Protein AF-A0A7R9P6G4-F1 (afdb_monomer)

Organism: Timema californicum (NCBI:txid61474)

Solvent-accessible surface area (backbone atoms only — not comparable to full-atom values): 10831 Å² total; per-residue (Å²): 143,86,87,82,91,80,85,83,78,86,63,78,38,60,74,88,68,74,70,82,55,44,62,71,82,91,81,93,76,82,86,84,93,71,68,60,73,84,54,56,89,69,64,48,92,53,82,84,78,78,87,67,83,80,59,91,86,36,70,46,46,41,59,47,77,52,72,58,90,95,42,81,46,78,49,76,44,77,56,71,46,68,66,51,88,59,77,75,83,46,70,72,42,59,76,68,51,45,46,35,43,76,47,77,43,68,6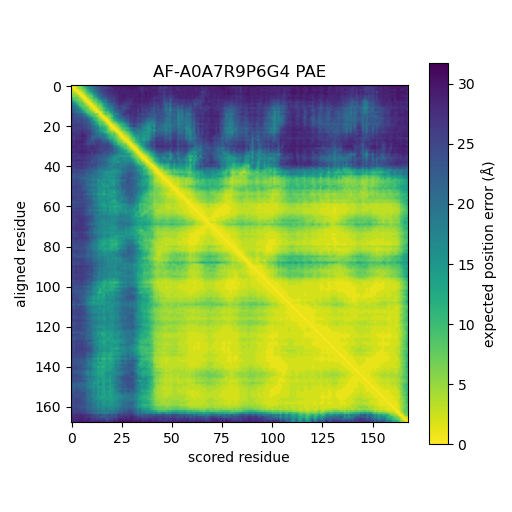2,72,88,47,71,68,53,45,50,47,41,30,61,58,47,48,52,51,52,45,56,58,33,58,78,72,70,34,54,40,34,40,36,32,29,14,49,95,88,39,24,45,81,46,78,44,81,43,52,46,88,50,46,70,63,64,42,57,71,91,84,128

Sequence (168 aa):
MVTSSGLGSILRWSWSVVCGIVVGSVVSLGSEYNVATMVKRYKPKGRPKTDDPINEKEEFCVMFQSKMSDHNLLYGAEMDCVDSETEVFTEQDLANAHFIELKTNRMIEDRRQDMNFRRFKLRKIWCQSFLVGIDTVVCGYRDDAGVVHQLEELELREIPKMTKVSGR

Nearest PDB structures (foldseek):
  6aiy-assembly1_A  TM=9.191E-01  e=1.842E-09  Mus musculus
  6aix-assembly1_A  TM=9.193E-01  e=2.094E-09  Mus musculus
  6wuk-assembly1_A  TM=8.937E-01  e=1.620E-09  Mus musculus
  3fqj-assembly1_A  TM=9.235E-01  e=3.076E-09  Mus musculus
  3fqi-assembly1_A  TM=9.091E-01  e=3.076E-09  Mus musculus

InterPro domains:
  IPR013961 RAI1-like [PF08652] (44-164)
  IPR039039 RAI1-like family [PTHR12395] (43-164)

Radius of gyration: 18.79 Å; Cα contacts (8 Å, |Δi|>4): 237; chains: 1; bounding box: 39×46×58 Å

Foldseek 3Di:
DDDDDDDDDQPLDQDVDDDQQADDDDDDDDDDDWDFDRHDDDQQVDDGDDPDDRDPVHFGKTWDWDDDPPDIDIDIDTFRDFHDNGTQDDPVSVVVTQTEAEEEDEDDDDPVSLLCCLQPVLVVVLVRCVVVVHQWYWYFHDHPSNGGPDIDIDGSVCSVVSSDDPDD

Mean predicted aligned error: 11.72 Å

Secondary structure (DSSP, 8-state):
-------------BSS-S------------SS---B-----PPTTPPPP-SSPP-TT---EEEEEEEETTEEEEEEEE--EEE-SS---SHHHHHT-EEEEEEEEE---SHHHHHHIIIIIIHHHHHHHHHTT--EEEEEEE-TTSBEEEEEEEETTTHHHHT--S--

Structure (mmCIF, N/CA/C/O backbone):
data_AF-A0A7R9P6G4-F1
#
_entry.id   AF-A0A7R9P6G4-F1
#
loop_
_atom_site.group_PDB
_atom_site.id
_atom_site.type_symbol
_atom_site.label_atom_id
_atom_site.label_alt_id
_ato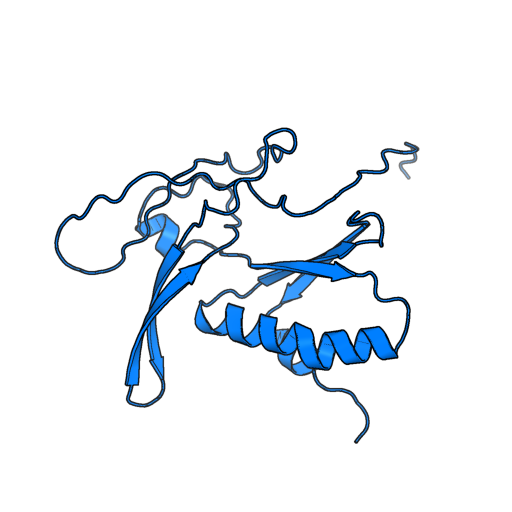m_site.label_comp_id
_atom_site.label_asym_id
_atom_site.label_entity_id
_atom_site.label_seq_id
_atom_site.pdbx_PDB_ins_code
_atom_site.Cartn_x
_atom_site.Cartn_y
_atom_site.Cartn_z
_atom_site.occupancy
_atom_site.B_iso_or_equiv
_atom_site.auth_seq_id
_atom_site.auth_comp_id
_atom_site.auth_asym_id
_atom_site.auth_atom_id
_atom_site.pdbx_PDB_model_num
ATOM 1 N N . MET A 1 1 ? -3.191 25.056 -26.744 1.00 33.69 1 MET A N 1
ATOM 2 C CA . MET A 1 1 ? -1.900 25.088 -27.460 1.00 33.69 1 MET A CA 1
ATOM 3 C C . MET A 1 1 ? -0.867 25.656 -26.496 1.00 33.69 1 MET A C 1
ATOM 5 O O . MET A 1 1 ? -0.827 26.860 -26.307 1.00 33.69 1 MET A O 1
ATOM 9 N N . VAL A 1 2 ? -0.133 24.781 -25.808 1.00 24.89 2 VAL A N 1
ATOM 10 C CA . VAL A 1 2 ? 1.088 25.108 -25.059 1.00 24.89 2 VAL A CA 1
ATOM 11 C C . VAL A 1 2 ? 2.040 23.952 -25.333 1.00 24.89 2 VAL A C 1
ATOM 13 O O . VAL A 1 2 ? 1.717 22.798 -25.066 1.00 24.89 2 VAL A O 1
ATOM 16 N N . THR A 1 3 ? 3.162 24.274 -25.957 1.00 29.81 3 THR A N 1
ATOM 17 C CA . THR A 1 3 ? 4.264 23.375 -26.293 1.00 29.81 3 THR A CA 1
ATOM 18 C C . THR A 1 3 ? 5.509 23.857 -25.560 1.00 29.81 3 THR A C 1
ATOM 20 O O . THR A 1 3 ? 5.863 25.022 -25.718 1.00 29.81 3 THR A O 1
ATOM 23 N N . SER A 1 4 ? 6.187 22.968 -24.836 1.00 25.56 4 SER A N 1
ATOM 24 C CA . SER A 1 4 ? 7.654 22.900 -24.674 1.00 25.56 4 SER A CA 1
ATOM 25 C C . SER A 1 4 ? 7.952 21.684 -23.778 1.00 25.56 4 SER A C 1
ATOM 27 O O . SER A 1 4 ? 7.432 21.569 -22.677 1.00 25.56 4 SER A O 1
ATOM 29 N N . SER A 1 5 ? 8.487 20.581 -24.307 1.00 27.84 5 SER A N 1
ATOM 30 C CA . SER A 1 5 ? 9.909 20.305 -24.568 1.00 27.84 5 SER A CA 1
ATOM 31 C C . SER A 1 5 ? 10.785 20.351 -23.308 1.00 27.84 5 SER A C 1
ATOM 33 O O . SER A 1 5 ? 11.209 21.419 -22.876 1.00 27.84 5 SER A O 1
ATOM 35 N N . GLY A 1 6 ? 11.111 19.168 -22.785 1.00 24.47 6 GLY A N 1
ATOM 36 C CA . GLY A 1 6 ? 12.122 18.952 -21.752 1.00 24.47 6 GLY A CA 1
ATOM 37 C C . GLY A 1 6 ? 12.531 17.482 -21.733 1.00 24.47 6 GLY A C 1
ATOM 38 O O . GLY A 1 6 ? 11.863 16.653 -21.128 1.00 24.47 6 GLY A O 1
ATOM 39 N N . LEU A 1 7 ? 13.592 17.161 -22.472 1.00 26.55 7 LEU A N 1
ATOM 40 C CA . LEU A 1 7 ? 14.257 15.861 -22.471 1.00 26.55 7 LEU A CA 1
ATOM 41 C C . LEU A 1 7 ? 14.820 15.539 -21.080 1.00 26.55 7 LEU A C 1
ATOM 43 O O . LEU A 1 7 ? 15.550 16.341 -20.509 1.00 26.55 7 LEU A O 1
ATOM 47 N N . GLY A 1 8 ? 14.563 14.312 -20.628 1.00 28.98 8 GLY A N 1
ATOM 48 C CA . GLY A 1 8 ? 15.572 13.482 -19.975 1.00 28.98 8 GLY A CA 1
ATOM 49 C C . GLY A 1 8 ? 15.985 13.859 -18.556 1.00 28.98 8 GLY A C 1
ATOM 50 O O . GLY A 1 8 ? 17.079 14.363 -18.334 1.00 28.98 8 GLY A O 1
ATOM 51 N N . SER A 1 9 ? 15.207 13.402 -17.581 1.00 24.62 9 SER A N 1
ATOM 52 C CA . SER A 1 9 ? 15.785 12.807 -16.377 1.00 24.62 9 SER A CA 1
ATOM 53 C C . SER A 1 9 ? 15.235 11.391 -16.250 1.00 24.62 9 SER A C 1
ATOM 55 O O . SER A 1 9 ? 14.106 11.158 -15.831 1.00 24.62 9 SER A O 1
ATOM 57 N N . ILE A 1 10 ? 16.048 10.430 -16.691 1.00 27.67 10 ILE A N 1
ATOM 58 C CA . ILE A 1 10 ? 15.872 9.008 -16.401 1.00 27.67 10 ILE A CA 1
ATOM 59 C C . ILE A 1 10 ? 16.035 8.882 -14.884 1.00 27.67 10 ILE A C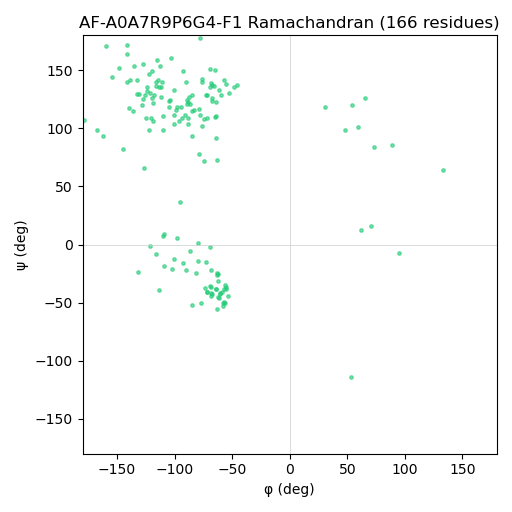 1
ATOM 61 O O . ILE A 1 10 ? 17.148 8.815 -14.365 1.00 27.67 10 ILE A O 1
ATOM 65 N N . LEU A 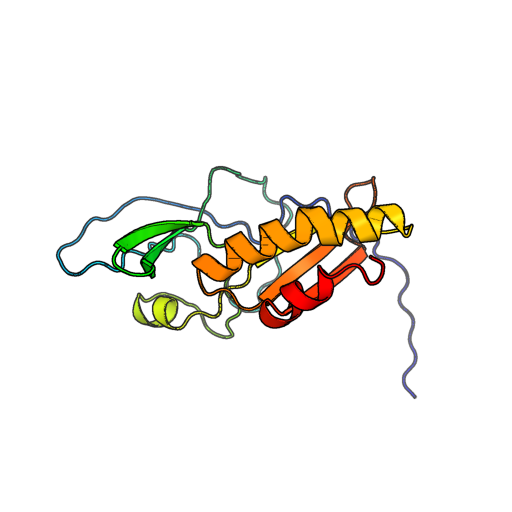1 11 ? 14.924 8.978 -14.157 1.00 26.52 11 LEU A N 1
ATOM 66 C CA . LEU A 1 11 ? 14.903 8.803 -12.713 1.00 26.52 11 LEU A CA 1
ATOM 67 C C . LEU A 1 11 ? 15.120 7.325 -12.445 1.00 26.52 11 LEU A C 1
ATOM 69 O O . LEU A 1 11 ? 14.258 6.515 -12.748 1.00 26.52 11 LEU A O 1
ATOM 73 N N . ARG A 1 12 ? 16.294 6.969 -11.926 1.00 22.58 12 ARG A N 1
ATOM 74 C CA . ARG A 1 12 ? 16.662 5.593 -11.603 1.00 22.58 12 ARG A CA 1
ATOM 75 C C . ARG A 1 12 ? 16.011 5.189 -10.278 1.00 22.58 12 ARG A C 1
ATOM 77 O O . ARG A 1 12 ? 16.629 5.212 -9.223 1.00 22.58 12 ARG A O 1
ATOM 84 N N . TRP A 1 13 ? 14.732 4.875 -10.339 1.00 28.97 13 TRP A N 1
ATOM 85 C CA . TRP A 1 13 ? 13.889 4.511 -9.208 1.00 28.97 13 TRP A CA 1
ATOM 86 C C . TRP A 1 13 ? 14.172 3.099 -8.681 1.00 28.97 13 TRP A C 1
ATOM 88 O O . TRP A 1 13 ? 13.344 2.232 -8.879 1.00 28.97 13 TRP A O 1
ATOM 98 N N . SER A 1 14 ? 15.295 2.831 -8.018 1.00 22.17 14 SER A N 1
ATOM 99 C CA . SER A 1 14 ? 15.458 1.579 -7.260 1.00 22.17 14 SER A CA 1
ATOM 100 C C . SER A 1 14 ? 14.661 1.676 -5.952 1.00 22.17 14 SER A C 1
ATOM 102 O O . SER A 1 14 ? 15.113 2.340 -5.026 1.00 22.17 14 SER A O 1
ATOM 104 N N . TRP A 1 15 ? 13.481 1.056 -5.855 1.00 42.12 15 TRP A N 1
ATOM 105 C CA . TRP A 1 15 ? 12.700 1.053 -4.604 1.00 42.12 15 TRP A CA 1
ATOM 106 C C . TRP A 1 15 ? 13.138 -0.134 -3.735 1.00 42.12 15 TRP A C 1
ATOM 108 O O . TRP A 1 15 ? 12.941 -1.280 -4.136 1.00 42.12 15 TRP A O 1
ATOM 118 N N . SER A 1 16 ? 13.847 0.106 -2.628 1.00 26.09 16 SER A N 1
ATOM 119 C CA . SER A 1 16 ? 13.255 0.262 -1.285 1.00 26.09 16 SER A CA 1
ATOM 120 C C . SER A 1 16 ? 12.959 1.699 -0.787 1.00 26.09 16 SER A C 1
ATOM 122 O O . SER A 1 16 ? 13.132 1.978 0.391 1.00 26.09 16 SER A O 1
ATOM 124 N N . VAL A 1 17 ? 12.518 2.636 -1.637 1.00 34.31 17 VAL A N 1
ATOM 125 C CA . VAL A 1 17 ? 12.355 4.060 -1.260 1.00 34.31 17 VAL A CA 1
ATOM 126 C C . VAL A 1 17 ? 10.953 4.586 -1.560 1.00 34.31 17 VAL A C 1
ATOM 128 O O . VAL A 1 17 ? 10.838 5.480 -2.388 1.00 34.31 17 VAL A O 1
ATOM 131 N N . VAL A 1 18 ? 9.890 4.095 -0.896 1.00 30.84 18 VAL A N 1
ATOM 132 C CA . VAL A 1 18 ? 8.744 4.985 -0.607 1.00 30.84 18 VAL A CA 1
ATOM 133 C C . VAL A 1 18 ? 8.808 5.327 0.845 1.00 30.84 18 VAL A C 1
ATOM 135 O O . VAL A 1 18 ? 8.831 4.421 1.657 1.00 30.84 18 VAL A O 1
ATOM 138 N N . CYS A 1 19 ? 8.854 6.629 1.116 1.00 32.31 19 CYS A N 1
ATOM 139 C CA . CYS A 1 19 ? 8.796 7.225 2.439 1.00 32.31 19 CYS A CA 1
ATOM 140 C C . CYS A 1 19 ? 9.737 6.572 3.458 1.00 32.31 19 CYS A C 1
ATOM 142 O O . CYS A 1 19 ? 9.409 5.585 4.095 1.00 32.31 19 CYS A O 1
ATOM 144 N N . GLY A 1 20 ? 10.898 7.194 3.679 1.00 29.48 20 GLY A N 1
ATOM 145 C CA . GLY A 1 20 ? 11.768 6.861 4.806 1.00 29.48 20 GLY A CA 1
ATOM 146 C C . GLY A 1 20 ? 11.121 7.138 6.166 1.00 29.48 20 GLY A C 1
ATOM 147 O O . GLY A 1 20 ? 11.510 8.082 6.849 1.00 29.48 20 GLY A O 1
ATOM 148 N N . ILE A 1 21 ? 10.153 6.332 6.587 1.00 32.53 21 ILE A N 1
ATOM 149 C CA . ILE A 1 21 ? 9.688 6.261 7.973 1.00 32.53 21 ILE A CA 1
ATOM 150 C C . ILE A 1 21 ? 10.926 6.035 8.849 1.00 32.53 21 ILE A C 1
ATOM 152 O O . ILE A 1 21 ? 11.725 5.186 8.516 1.00 32.53 21 ILE A O 1
ATOM 156 N N . VAL A 1 22 ? 11.106 6.821 9.917 1.00 28.05 22 VAL A N 1
ATOM 157 C CA . VAL A 1 22 ? 12.096 6.588 10.991 1.00 28.05 22 VAL A CA 1
ATOM 158 C C . VAL A 1 22 ? 11.340 6.342 12.279 1.00 28.05 22 VAL A C 1
ATOM 160 O O . VAL A 1 22 ? 10.370 7.036 12.576 1.00 28.05 22 VAL A O 1
ATOM 163 N N . VAL A 1 23 ? 11.771 5.348 13.050 1.00 29.00 23 VAL A N 1
ATOM 164 C CA . VAL A 1 23 ? 11.040 4.869 14.228 1.00 29.00 23 VAL A CA 1
ATOM 165 C C . VAL A 1 23 ? 11.883 4.964 15.495 1.00 29.00 23 VAL A C 1
ATOM 167 O O . VAL A 1 23 ? 13.101 4.837 15.462 1.00 29.00 23 VAL A O 1
ATOM 170 N N . GLY A 1 24 ? 11.233 5.233 16.626 1.00 22.86 24 GLY A N 1
ATOM 171 C CA . GLY A 1 24 ? 11.852 5.651 17.884 1.00 22.86 24 GLY A CA 1
ATOM 172 C C . GLY A 1 24 ? 10.889 5.591 19.082 1.00 22.86 24 GLY A C 1
ATOM 173 O O . GLY A 1 24 ? 10.146 6.520 19.373 1.00 22.86 24 GLY A O 1
ATOM 174 N N . SER A 1 25 ? 11.012 4.495 19.819 1.00 24.27 25 SER A N 1
ATOM 175 C CA . SER A 1 25 ? 10.642 4.292 21.226 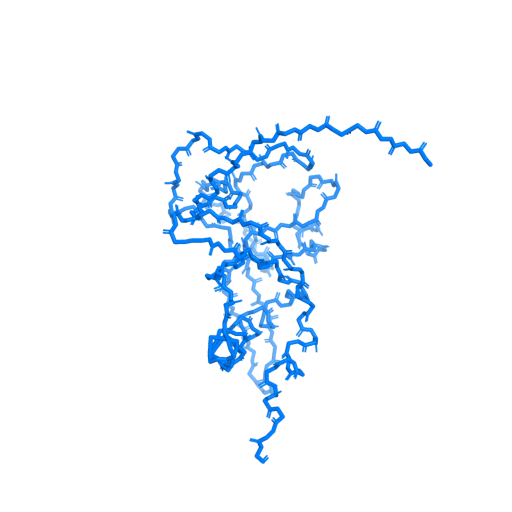1.00 24.27 25 SER A CA 1
ATOM 176 C C . SER A 1 25 ? 9.170 4.358 21.667 1.00 24.27 25 SER A C 1
ATOM 178 O O . SER A 1 25 ? 8.454 5.345 21.547 1.00 24.27 25 SER A O 1
ATOM 180 N N . VAL A 1 26 ? 8.810 3.253 22.322 1.00 26.45 26 VAL A N 1
ATOM 181 C CA . VAL A 1 26 ? 7.585 2.940 23.063 1.00 26.45 26 VAL A CA 1
ATOM 182 C C . VAL A 1 26 ? 7.365 3.912 24.224 1.00 26.45 26 VAL A C 1
ATOM 184 O O . VAL A 1 26 ? 8.233 4.046 25.088 1.00 26.45 26 VAL A O 1
ATOM 187 N N . VAL A 1 27 ? 6.170 4.501 24.316 1.00 26.06 27 VAL A N 1
ATOM 188 C CA . VAL A 1 27 ? 5.662 5.078 25.568 1.00 26.06 27 VA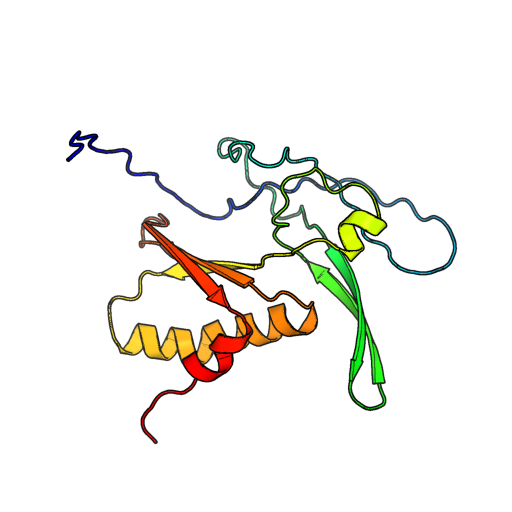L A CA 1
ATOM 189 C C . VAL A 1 27 ? 4.307 4.446 25.873 1.00 26.06 27 VAL A C 1
ATOM 191 O O . VAL A 1 27 ? 3.318 4.687 25.193 1.00 26.06 27 VAL A O 1
ATOM 194 N N . SER A 1 28 ? 4.290 3.593 26.896 1.00 31.70 28 SER A N 1
ATOM 195 C CA 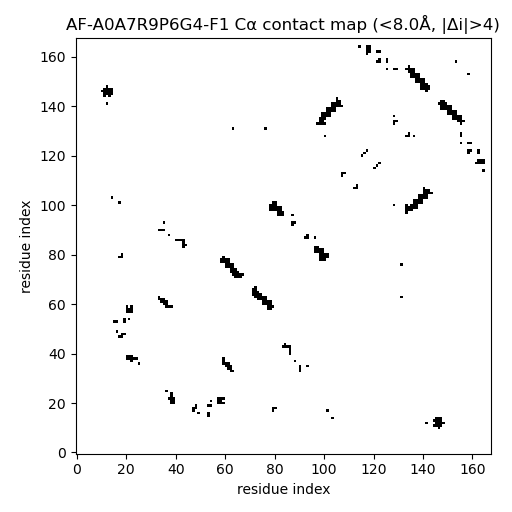. SER A 1 28 ? 3.082 2.987 27.454 1.00 31.70 28 SER A CA 1
ATOM 196 C C . SER A 1 28 ? 2.377 3.997 28.352 1.00 31.70 28 SER A C 1
ATOM 198 O O . SER A 1 28 ? 2.917 4.328 29.408 1.00 31.70 28 SER A O 1
ATOM 200 N N . LEU A 1 29 ? 1.159 4.415 28.005 1.00 30.00 29 LEU A N 1
ATOM 201 C CA . LEU A 1 29 ? 0.257 5.080 28.943 1.00 30.00 29 LEU A CA 1
ATOM 202 C C . LEU A 1 29 ? -1.173 4.532 28.809 1.00 30.00 29 LEU A C 1
ATOM 204 O O . LEU A 1 29 ? -1.804 4.649 27.771 1.00 30.00 29 LEU A O 1
ATOM 208 N N . GLY A 1 30 ? -1.600 3.887 29.898 1.00 27.88 30 GLY A N 1
ATOM 209 C CA . GLY A 1 30 ? -2.955 3.760 30.446 1.00 27.88 30 GLY A CA 1
ATOM 210 C C . GLY A 1 30 ? -4.191 3.773 29.540 1.00 27.88 30 GLY A C 1
ATOM 211 O O . GLY A 1 30 ? -4.556 4.811 29.018 1.00 27.88 30 GLY A O 1
ATOM 212 N N . SER A 1 31 ? -4.899 2.635 29.587 1.00 30.23 31 SER A N 1
ATOM 213 C CA . SER A 1 31 ? -6.355 2.421 29.445 1.00 30.23 31 SER A CA 1
ATOM 214 C C . SER A 1 31 ? -7.076 2.971 28.206 1.00 30.23 31 SER A C 1
ATOM 216 O O . SER A 1 31 ? -7.224 4.173 28.056 1.00 30.23 31 SER A O 1
ATOM 218 N N . GLU A 1 32 ? -7.673 2.029 27.461 1.00 33.09 32 GLU A N 1
ATOM 219 C CA . GLU A 1 32 ? -8.543 2.184 26.276 1.00 33.09 32 GLU A CA 1
ATOM 220 C C . GLU A 1 32 ? -7.774 2.228 24.946 1.00 33.09 32 GLU A C 1
ATOM 222 O O . GLU A 1 32 ? -7.361 3.250 24.419 1.00 33.09 32 GLU A O 1
ATOM 227 N N . TYR A 1 33 ? -7.521 1.019 24.446 1.00 32.88 33 TYR A N 1
ATOM 228 C CA . TYR A 1 33 ? -6.596 0.688 23.371 1.00 32.88 33 TYR A CA 1
ATOM 229 C C . TYR A 1 33 ? -6.987 1.282 22.009 1.00 32.88 33 TYR A C 1
ATOM 231 O O . TYR A 1 33 ? -7.890 0.769 21.357 1.00 32.88 33 TYR A O 1
ATOM 239 N N . ASN A 1 34 ? -6.204 2.260 21.549 1.00 32.97 34 ASN A N 1
ATOM 240 C CA . ASN A 1 34 ? -5.817 2.479 20.152 1.00 32.97 34 ASN A CA 1
ATOM 241 C C . ASN A 1 34 ? -4.376 3.012 20.150 1.00 32.97 34 ASN A C 1
ATOM 243 O O . ASN A 1 34 ? -4.139 4.212 20.121 1.00 32.97 34 ASN A O 1
ATOM 247 N N . VAL A 1 35 ? -3.389 2.117 20.253 1.00 33.16 35 VAL A N 1
ATOM 248 C CA . VAL A 1 35 ? -1.977 2.528 20.248 1.00 33.16 35 VAL A CA 1
ATOM 249 C C . VAL A 1 35 ? -1.500 2.581 18.803 1.00 33.16 35 VAL A C 1
ATOM 251 O O . VAL A 1 35 ? -1.233 1.547 18.194 1.00 33.16 35 VAL A O 1
ATOM 254 N N . ALA A 1 36 ? -1.385 3.786 18.259 1.00 35.53 36 ALA A N 1
ATOM 255 C CA . ALA A 1 36 ? -0.626 4.047 17.046 1.00 35.53 36 ALA A CA 1
ATOM 256 C C . ALA A 1 36 ? 0.462 5.067 17.399 1.00 35.53 36 ALA A C 1
ATOM 258 O O . ALA A 1 36 ? 0.185 6.223 17.709 1.00 35.53 36 ALA A O 1
ATOM 259 N N . THR A 1 37 ? 1.719 4.625 17.432 1.00 34.88 37 THR A N 1
ATOM 260 C CA . THR A 1 37 ? 2.859 5.492 17.754 1.00 34.88 37 THR A CA 1
ATOM 261 C C . THR A 1 37 ? 3.542 5.894 16.452 1.00 34.88 37 THR A C 1
ATOM 263 O O . THR A 1 37 ? 4.246 5.096 15.841 1.00 34.88 37 THR A O 1
ATOM 266 N N . MET A 1 38 ? 3.320 7.131 16.002 1.00 37.91 38 MET A N 1
ATOM 267 C CA . MET A 1 38 ? 3.956 7.673 14.798 1.00 37.91 38 MET A CA 1
ATOM 268 C C . MET A 1 38 ? 5.280 8.345 15.159 1.00 37.91 38 MET A C 1
ATOM 270 O O . MET A 1 38 ? 5.306 9.245 15.998 1.00 37.91 38 MET A O 1
ATOM 274 N N . VAL A 1 39 ? 6.385 7.928 14.532 1.00 41.09 39 VAL A N 1
ATOM 275 C CA . VAL A 1 39 ? 7.723 8.334 14.994 1.00 41.09 39 VAL A CA 1
ATOM 276 C C . VAL A 1 39 ? 8.602 9.079 13.968 1.00 41.09 39 VAL A C 1
ATOM 278 O O . VAL A 1 39 ? 9.642 9.636 14.326 1.00 41.09 39 VAL A O 1
ATOM 281 N N . LYS A 1 40 ? 8.152 9.311 12.732 1.00 42.38 40 LYS A N 1
ATOM 282 C CA . LYS A 1 40 ? 8.784 10.353 11.901 1.00 42.38 40 LYS A CA 1
ATOM 283 C C . LYS A 1 40 ? 7.781 11.260 11.249 1.00 42.38 40 LYS A C 1
ATOM 285 O O . LYS A 1 40 ? 6.742 10.846 10.757 1.00 42.38 40 LYS A O 1
ATOM 290 N N . ARG A 1 41 ? 8.176 12.526 11.218 1.00 50.03 41 ARG A N 1
ATOM 291 C CA . ARG A 1 41 ? 7.441 13.634 10.634 1.00 50.03 41 ARG A CA 1
ATOM 292 C C . ARG A 1 41 ? 7.867 13.780 9.181 1.00 50.03 41 ARG A C 1
ATOM 294 O O . ARG A 1 41 ? 9.001 14.184 8.916 1.00 50.03 41 ARG A O 1
ATOM 301 N N . TYR A 1 42 ? 6.965 13.488 8.255 1.00 54.22 42 TYR A N 1
ATOM 302 C CA . TYR A 1 42 ? 7.066 14.011 6.899 1.00 54.22 42 TYR A CA 1
ATOM 303 C C . TYR A 1 42 ? 6.121 15.188 6.768 1.00 54.22 42 TYR A C 1
ATOM 305 O O . TYR A 1 42 ? 4.970 15.114 7.186 1.00 54.22 42 TYR A O 1
ATOM 313 N N . LYS A 1 43 ? 6.629 16.286 6.201 1.00 58.97 43 LYS A N 1
ATOM 314 C CA . LYS A 1 43 ? 5.765 17.398 5.824 1.00 58.97 43 LYS A CA 1
ATOM 315 C C . LYS A 1 43 ? 4.876 16.924 4.675 1.00 58.97 43 LYS A C 1
ATOM 317 O O . LYS A 1 43 ? 5.438 16.486 3.662 1.00 58.97 43 LYS A O 1
ATOM 322 N N . PRO A 1 44 ? 3.547 17.050 4.789 1.00 64.88 44 PRO A N 1
ATOM 323 C CA . PRO A 1 44 ? 2.645 16.897 3.663 1.00 64.88 44 PRO A CA 1
ATOM 324 C C . PRO A 1 44 ? 3.174 17.677 2.462 1.00 64.88 44 PRO A C 1
ATOM 326 O O . PRO A 1 44 ? 3.670 18.799 2.609 1.00 64.88 44 PRO A O 1
ATOM 329 N N . LYS A 1 45 ? 3.113 17.069 1.274 1.00 64.81 45 LYS A N 1
ATOM 330 C CA . LYS A 1 45 ? 3.567 17.674 0.007 1.00 64.81 45 LYS A CA 1
ATOM 331 C C . LYS A 1 45 ? 5.070 18.028 -0.040 1.00 64.81 45 LYS A C 1
ATOM 333 O O . LYS A 1 45 ? 5.518 18.719 -0.956 1.00 64.81 45 LYS A O 1
ATOM 338 N N . GLY A 1 46 ? 5.875 17.556 0.917 1.00 66.69 46 GLY A N 1
ATOM 339 C CA . GLY A 1 46 ? 7.333 17.641 0.866 1.00 66.69 46 GLY A CA 1
ATOM 340 C C . GLY A 1 46 ? 7.917 16.726 -0.216 1.00 66.69 46 GLY A C 1
ATOM 341 O O . GLY A 1 46 ? 7.355 15.679 -0.527 1.00 66.69 46 GLY A O 1
ATOM 342 N N . ARG A 1 47 ? 9.069 17.096 -0.792 1.00 68.25 47 ARG A N 1
ATOM 343 C CA . ARG A 1 47 ? 9.781 16.186 -1.702 1.00 68.25 47 ARG A CA 1
ATOM 344 C C . ARG A 1 47 ? 10.287 14.960 -0.925 1.00 68.25 47 ARG A C 1
ATOM 346 O O . ARG A 1 47 ? 10.856 15.154 0.155 1.00 68.25 47 ARG A O 1
ATOM 353 N N . PRO A 1 48 ? 10.137 13.736 -1.465 1.00 70.69 48 PRO A N 1
ATOM 354 C CA . PRO A 1 48 ? 10.744 12.548 -0.878 1.00 70.69 48 PRO A CA 1
ATOM 355 C C . PRO A 1 48 ? 12.256 12.732 -0.728 1.00 70.69 48 PRO A C 1
ATOM 357 O O . PRO A 1 48 ? 12.914 13.261 -1.624 1.00 70.69 48 PRO A O 1
ATOM 360 N N . LYS A 1 49 ? 12.807 12.299 0.407 1.00 73.81 49 LYS A N 1
ATOM 361 C CA . LYS A 1 49 ? 14.258 12.216 0.604 1.00 73.81 49 LYS A CA 1
ATOM 362 C C . LYS A 1 49 ? 14.739 10.868 0.084 1.00 73.81 49 LYS A C 1
ATOM 364 O O . LYS A 1 49 ? 14.266 9.846 0.570 1.00 73.81 49 LYS A O 1
ATOM 369 N N . THR A 1 50 ? 15.647 10.883 -0.885 1.00 74.25 50 THR A N 1
ATOM 370 C CA . THR A 1 50 ? 16.125 9.677 -1.585 1.00 74.25 50 THR A CA 1
ATOM 371 C C . THR A 1 50 ? 17.610 9.390 -1.381 1.00 74.25 50 THR A C 1
ATOM 373 O O . THR A 1 50 ? 18.081 8.343 -1.808 1.00 74.25 50 THR A O 1
ATOM 376 N N . ASP A 1 51 ? 18.342 10.317 -0.762 1.00 77.94 51 ASP A N 1
ATOM 377 C CA . ASP A 1 51 ? 19.805 10.249 -0.645 1.00 77.94 51 ASP A CA 1
ATOM 378 C C . ASP A 1 51 ? 20.266 9.577 0.659 1.00 77.94 51 ASP A C 1
ATOM 380 O O . ASP A 1 51 ? 21.425 9.180 0.784 1.00 77.94 51 ASP A O 1
ATOM 384 N N . ASP A 1 52 ? 19.357 9.446 1.629 1.00 77.50 52 ASP A N 1
ATOM 385 C CA . ASP A 1 52 ? 19.621 8.765 2.893 1.00 77.50 52 ASP A CA 1
ATOM 386 C C . ASP A 1 52 ? 19.605 7.235 2.681 1.00 77.50 52 ASP A C 1
ATOM 388 O O . ASP A 1 52 ? 18.774 6.729 1.918 1.00 77.50 52 ASP A O 1
ATOM 392 N N . PRO A 1 53 ? 20.479 6.467 3.360 1.00 76.62 53 PRO A N 1
ATOM 393 C CA . PRO A 1 53 ? 20.409 5.012 3.345 1.00 76.62 53 PRO A CA 1
ATOM 394 C C . PRO A 1 53 ? 19.046 4.505 3.824 1.00 76.62 53 PRO A C 1
ATOM 396 O O . PRO A 1 53 ? 18.477 5.026 4.783 1.00 76.62 53 PRO A O 1
ATOM 399 N N . ILE A 1 54 ? 18.556 3.447 3.185 1.00 73.69 54 ILE A N 1
ATOM 400 C CA . ILE A 1 54 ? 17.310 2.786 3.576 1.00 73.69 54 ILE A CA 1
ATOM 401 C C . ILE A 1 54 ? 17.550 2.001 4.869 1.00 73.69 54 ILE A C 1
ATOM 403 O O . ILE A 1 54 ? 18.477 1.191 4.941 1.00 73.69 54 ILE A O 1
ATOM 407 N N . ASN A 1 55 ? 16.699 2.215 5.872 1.00 77.38 55 ASN A N 1
ATOM 408 C CA . ASN A 1 55 ? 16.685 1.435 7.104 1.00 77.38 55 ASN A CA 1
ATOM 409 C C . ASN A 1 55 ? 15.422 0.566 7.160 1.00 77.38 55 ASN A C 1
ATOM 411 O O . ASN A 1 55 ? 14.362 1.020 7.566 1.00 77.38 55 ASN A O 1
ATOM 415 N N . GLU A 1 56 ? 15.552 -0.708 6.794 1.00 72.75 56 GLU A N 1
ATOM 416 C CA . GLU A 1 56 ? 14.434 -1.669 6.762 1.00 72.75 56 GLU A CA 1
ATOM 417 C C . GLU A 1 56 ? 13.906 -2.062 8.155 1.00 72.75 56 GLU A C 1
ATOM 419 O O . GLU A 1 56 ? 12.979 -2.851 8.254 1.00 72.75 56 GLU A O 1
ATOM 424 N N . LYS A 1 57 ? 14.498 -1.557 9.246 1.00 78.19 57 LYS A N 1
ATOM 425 C CA . LYS A 1 57 ? 14.007 -1.798 10.617 1.00 78.19 57 LYS A CA 1
ATOM 426 C C . LYS A 1 57 ? 12.936 -0.798 11.054 1.00 78.19 57 LYS A C 1
ATOM 428 O O . LYS A 1 57 ? 12.460 -0.874 12.185 1.00 78.19 57 LYS A O 1
ATOM 433 N N . GLU A 1 58 ? 12.663 0.206 10.232 1.00 76.12 58 GLU A N 1
ATOM 434 C CA . GLU A 1 58 ? 11.759 1.298 10.560 1.00 76.12 58 GLU A CA 1
ATOM 435 C C . GLU A 1 58 ? 10.371 1.004 9.999 1.00 76.12 58 GLU A C 1
ATOM 437 O O . GLU A 1 58 ? 10.140 1.113 8.803 1.00 76.12 58 GLU A O 1
ATOM 442 N N . GLU A 1 59 ? 9.452 0.651 10.894 1.00 77.25 59 GLU A N 1
ATOM 443 C CA . GLU A 1 59 ? 8.083 0.253 10.568 1.00 77.25 59 GLU A CA 1
ATOM 444 C C . GLU A 1 59 ? 7.073 1.127 11.325 1.00 77.25 59 GLU A C 1
ATOM 446 O O . GLU A 1 59 ? 7.176 1.327 12.541 1.00 77.25 59 GLU A O 1
ATOM 451 N N . PHE A 1 60 ? 6.063 1.642 10.627 1.00 81.69 60 PHE A N 1
ATOM 452 C CA . PHE A 1 60 ? 4.922 2.281 11.275 1.00 81.69 60 PHE A CA 1
ATOM 453 C C . PHE A 1 60 ? 3.769 1.285 11.350 1.00 81.69 60 PHE A C 1
ATOM 455 O O . PHE A 1 60 ? 3.242 0.868 10.325 1.00 81.69 60 PHE A O 1
ATOM 462 N N . CYS A 1 61 ? 3.370 0.914 12.566 1.00 85.75 61 CYS A N 1
ATOM 463 C CA . CYS A 1 61 ? 2.318 -0.072 12.784 1.00 85.75 61 CYS A CA 1
ATOM 464 C C . CYS A 1 61 ? 1.094 0.550 13.454 1.00 85.75 61 CYS A C 1
ATOM 466 O O . CYS A 1 61 ? 1.213 1.359 14.379 1.00 85.75 61 CYS A O 1
ATOM 468 N N . VAL A 1 62 ? -0.085 0.108 13.025 1.00 83.94 62 VAL A N 1
ATOM 469 C CA . VAL A 1 62 ? -1.376 0.466 13.619 1.00 83.94 62 VAL A CA 1
ATOM 470 C C . VAL A 1 62 ? -2.026 -0.787 14.197 1.00 83.94 62 VAL A C 1
ATOM 472 O O . VAL A 1 62 ? -1.944 -1.876 13.624 1.00 83.94 62 VAL A O 1
ATOM 475 N N . MET A 1 63 ? -2.654 -0.638 15.364 1.00 88.12 63 MET A N 1
ATOM 476 C CA . MET A 1 63 ? -3.436 -1.695 15.998 1.00 88.12 63 MET A CA 1
ATOM 477 C C . MET A 1 63 ? -4.875 -1.664 15.485 1.00 88.12 63 MET A C 1
ATOM 479 O O . MET A 1 63 ? -5.547 -0.641 15.567 1.00 88.12 63 MET A O 1
ATOM 483 N N . PHE A 1 64 ? -5.356 -2.806 15.003 1.00 87.06 64 PHE A N 1
ATOM 484 C CA . PHE A 1 64 ? -6.700 -2.989 14.476 1.00 87.06 64 PHE A CA 1
ATOM 485 C C . PHE A 1 64 ? -7.501 -3.923 15.369 1.00 87.06 64 PHE A C 1
ATOM 487 O O . PHE A 1 64 ? -7.037 -5.000 15.751 1.00 87.06 64 PHE A O 1
ATOM 494 N N . GLN A 1 65 ? -8.741 -3.529 15.640 1.00 91.50 65 GLN A N 1
ATOM 495 C CA . GLN A 1 65 ? -9.751 -4.393 16.227 1.00 91.50 65 GLN A CA 1
ATOM 496 C C . GLN A 1 65 ? -10.842 -4.656 15.191 1.00 91.50 65 GLN A C 1
ATOM 498 O O . GLN A 1 65 ? -11.418 -3.725 14.632 1.00 91.50 65 GLN A O 1
ATOM 503 N N . SER A 1 66 ? -11.148 -5.926 14.936 1.00 90.19 66 SER A N 1
ATOM 504 C CA . SER A 1 66 ? -12.216 -6.311 14.012 1.00 90.19 66 SER A CA 1
ATOM 505 C C . SER A 1 66 ? -12.986 -7.527 14.517 1.00 90.19 66 SER A C 1
ATOM 507 O O . SER A 1 66 ? -12.629 -8.152 15.519 1.00 90.19 66 SER A O 1
ATOM 509 N N . LYS A 1 67 ? -14.090 -7.852 13.843 1.00 93.25 67 LYS A N 1
ATOM 510 C CA . LYS A 1 67 ? -14.913 -9.019 14.154 1.00 93.25 67 LYS A CA 1
ATOM 511 C C . LYS A 1 67 ? -15.113 -9.855 12.899 1.00 93.25 67 LYS A C 1
ATOM 513 O O . LYS A 1 67 ? -15.604 -9.356 11.889 1.00 93.25 67 LYS A O 1
ATOM 518 N N . MET A 1 68 ? -14.769 -11.135 12.980 1.00 90.56 68 MET A N 1
ATOM 519 C CA . MET A 1 68 ? -14.976 -12.113 11.917 1.00 90.56 68 MET A CA 1
ATOM 520 C C . MET A 1 68 ? -15.898 -13.219 12.429 1.00 90.56 68 MET A C 1
ATOM 522 O O . MET A 1 68 ? -15.490 -14.066 13.223 1.00 90.56 68 MET A O 1
ATOM 526 N N . SER A 1 69 ? -17.152 -13.210 11.969 1.00 93.75 69 SER A N 1
ATOM 527 C CA . SER A 1 69 ? -18.219 -14.059 12.517 1.00 93.75 69 SER A CA 1
ATOM 528 C C . SER A 1 69 ? -18.334 -13.876 14.037 1.00 93.75 69 SER A C 1
ATOM 530 O O . SER A 1 69 ? -18.640 -12.774 14.488 1.00 93.75 69 SER A O 1
ATOM 532 N N . ASP A 1 70 ? -18.036 -14.910 14.825 1.00 95.75 70 ASP A N 1
ATOM 533 C CA . ASP A 1 70 ? -18.126 -14.889 16.288 1.00 95.75 70 ASP A CA 1
ATOM 534 C C . ASP A 1 70 ? -16.774 -14.626 16.970 1.00 95.75 70 ASP A C 1
ATOM 536 O O . ASP A 1 70 ? -16.673 -14.659 18.196 1.00 95.75 70 ASP A O 1
ATOM 540 N N . HIS A 1 71 ? -15.726 -14.341 16.193 1.00 94.56 71 HIS A N 1
ATOM 541 C CA . HIS A 1 71 ? -14.380 -14.099 16.699 1.00 94.56 71 HIS A CA 1
ATOM 542 C C . HIS A 1 71 ? -14.046 -12.609 16.686 1.00 94.56 71 HIS A C 1
ATOM 544 O O . HIS A 1 71 ? -14.093 -11.961 15.639 1.00 94.56 71 HIS A O 1
ATOM 550 N N . ASN A 1 72 ? -13.659 -12.080 17.846 1.00 94.38 72 ASN A N 1
ATOM 551 C CA . ASN A 1 72 ? -13.037 -10.763 17.942 1.00 94.38 72 ASN A CA 1
ATOM 552 C C . ASN A 1 72 ? -11.537 -10.913 17.678 1.00 94.38 72 ASN A C 1
ATOM 554 O O . ASN A 1 72 ? -10.877 -11.755 18.289 1.00 94.38 72 ASN A O 1
ATOM 558 N N . LEU A 1 73 ? -11.014 -10.100 16.771 1.00 92.31 73 LEU A N 1
ATOM 559 C CA . LEU A 1 73 ? -9.617 -10.087 16.369 1.00 92.31 73 LEU A CA 1
ATOM 560 C C . LEU A 1 73 ? -8.979 -8.782 16.848 1.00 92.31 73 LEU A C 1
ATOM 562 O O . LEU A 1 73 ? -9.562 -7.712 16.687 1.00 92.31 73 LEU A O 1
ATOM 566 N N . LEU A 1 74 ? -7.781 -8.884 17.419 1.00 93.38 74 LEU A N 1
ATOM 567 C CA . LEU A 1 74 ? -6.900 -7.758 17.716 1.00 93.38 74 LEU A CA 1
ATOM 568 C C . LEU A 1 74 ? -5.533 -8.087 17.117 1.00 93.38 74 LEU A C 1
ATOM 570 O O . LEU A 1 74 ? -4.942 -9.109 17.465 1.00 93.38 74 LEU A O 1
ATOM 574 N N . TYR A 1 75 ? -5.056 -7.260 16.196 1.00 92.00 75 TYR A N 1
ATOM 575 C CA . TYR A 1 75 ? -3.795 -7.481 15.487 1.00 92.00 75 TYR A CA 1
ATOM 576 C C . TYR A 1 75 ? -3.141 -6.151 15.136 1.00 92.00 75 TYR A C 1
ATOM 578 O O . TYR A 1 75 ? -3.817 -5.140 14.974 1.00 92.00 75 TYR A O 1
ATOM 586 N N . GLY A 1 76 ? -1.815 -6.158 15.037 1.00 90.12 76 GLY A N 1
ATOM 587 C CA . GLY A 1 76 ? -1.059 -5.050 14.467 1.00 90.12 76 GLY A CA 1
ATOM 588 C C . GLY A 1 76 ? -0.826 -5.278 12.979 1.00 90.12 76 GLY A C 1
ATOM 589 O O . GLY A 1 76 ? -0.703 -6.426 12.543 1.00 90.12 76 GLY A O 1
ATOM 590 N N . ALA A 1 77 ? -0.741 -4.197 12.217 1.00 88.00 77 ALA A N 1
ATOM 591 C CA . ALA A 1 77 ? -0.288 -4.235 10.836 1.00 88.00 77 ALA A CA 1
ATOM 592 C C . ALA A 1 77 ? 0.629 -3.050 10.536 1.00 88.00 77 ALA A C 1
ATOM 594 O O . ALA A 1 77 ? 0.395 -1.946 11.027 1.00 88.00 77 ALA A O 1
ATOM 595 N N . GLU A 1 78 ? 1.660 -3.314 9.739 1.00 87.50 78 GLU A N 1
ATOM 596 C CA . GLU A 1 78 ? 2.522 -2.294 9.147 1.00 87.50 78 GLU A CA 1
ATOM 597 C C . GLU A 1 78 ? 1.736 -1.495 8.100 1.00 87.50 78 GLU A C 1
ATOM 599 O O . GLU A 1 78 ? 0.952 -2.067 7.338 1.00 87.50 78 GLU A O 1
ATOM 604 N N . MET A 1 79 ? 1.949 -0.181 8.084 1.00 87.50 79 MET A N 1
ATOM 605 C CA . MET A 1 79 ? 1.296 0.768 7.192 1.00 87.50 79 MET A CA 1
ATOM 606 C C . MET A 1 79 ? 2.359 1.583 6.446 1.00 87.50 79 MET A C 1
ATOM 608 O O . MET A 1 79 ? 3.230 2.190 7.072 1.00 87.50 79 MET A O 1
ATOM 612 N N . ASP A 1 80 ? 2.250 1.644 5.117 1.00 83.88 80 ASP A N 1
ATOM 613 C CA . ASP A 1 80 ? 3.270 2.265 4.261 1.00 83.88 80 ASP A CA 1
ATOM 614 C C . ASP A 1 80 ? 3.218 3.801 4.278 1.00 83.88 80 ASP A C 1
ATOM 616 O O . ASP A 1 80 ? 4.239 4.477 4.432 1.00 83.88 80 ASP A O 1
ATOM 620 N N . CYS A 1 81 ? 2.036 4.392 4.071 1.00 81.94 81 CYS A N 1
ATOM 621 C CA . CYS A 1 81 ? 1.879 5.844 4.089 1.00 81.94 81 CYS A CA 1
ATOM 622 C C . CYS A 1 81 ? 0.436 6.303 4.334 1.00 81.94 81 CYS A C 1
ATOM 624 O O . CYS A 1 81 ? -0.513 5.518 4.330 1.00 81.94 81 CYS A O 1
ATOM 626 N N . VAL A 1 82 ? 0.296 7.614 4.540 1.00 85.00 82 VAL A N 1
ATOM 627 C CA . VAL A 1 82 ? -0.981 8.323 4.644 1.00 85.00 82 VAL A CA 1
ATOM 628 C C . VAL A 1 82 ? -1.028 9.392 3.560 1.00 85.00 82 VAL A C 1
ATOM 630 O O . VAL A 1 82 ? -0.087 10.184 3.448 1.00 85.00 82 VAL A O 1
ATOM 633 N N . ASP A 1 83 ? -2.119 9.442 2.801 1.00 84.00 83 ASP A N 1
ATOM 634 C CA . ASP A 1 83 ? -2.445 10.592 1.963 1.00 84.00 83 ASP A CA 1
ATOM 635 C C . ASP A 1 83 ? -3.175 11.640 2.804 1.00 84.00 83 ASP A C 1
ATOM 637 O O . ASP A 1 83 ? -4.251 11.411 3.355 1.00 84.00 83 ASP A O 1
ATOM 641 N N . SER A 1 84 ? -2.533 12.789 2.983 1.00 81.88 84 SER A N 1
ATOM 642 C CA . SER A 1 84 ? -3.066 13.877 3.792 1.00 81.88 84 SER A CA 1
ATOM 643 C C . SER A 1 84 ? -2.494 15.212 3.338 1.00 81.88 84 SER A C 1
ATOM 645 O O . SER A 1 84 ? -1.317 15.334 2.988 1.00 81.88 84 SER A O 1
ATOM 647 N N . GLU A 1 85 ? -3.324 16.252 3.393 1.00 77.56 85 GLU A N 1
ATOM 648 C CA . GLU A 1 85 ? -2.888 17.631 3.169 1.00 77.56 85 GLU A CA 1
ATOM 649 C C . GLU A 1 85 ? -2.247 18.257 4.408 1.00 77.56 85 GLU A C 1
ATOM 651 O O . GLU A 1 85 ? -1.451 19.193 4.291 1.00 77.56 85 GLU A O 1
ATOM 656 N N . THR A 1 86 ? -2.596 17.744 5.586 1.00 76.25 86 THR A N 1
ATOM 657 C CA . THR A 1 86 ? -2.143 18.230 6.887 1.00 76.25 86 THR A CA 1
ATOM 658 C C . THR A 1 86 ? -1.311 17.181 7.595 1.00 76.25 86 THR A C 1
ATOM 660 O O . THR A 1 86 ? -1.354 15.989 7.290 1.00 76.25 86 THR A O 1
ATOM 663 N N . GLU A 1 87 ? -0.504 17.630 8.544 1.00 75.06 87 GLU A N 1
ATOM 664 C CA . GLU A 1 87 ? 0.274 16.709 9.352 1.00 75.06 87 GLU A CA 1
ATOM 665 C C . GLU A 1 87 ? -0.667 15.880 10.244 1.00 75.06 87 GLU A C 1
ATOM 667 O O . GLU A 1 87 ? -1.624 16.409 10.804 1.00 75.06 87 GLU A O 1
ATOM 672 N N . VAL A 1 88 ? -0.403 14.578 10.342 1.00 73.75 88 VAL A N 1
ATOM 673 C CA . VAL A 1 88 ? -1.177 13.622 11.144 1.00 73.75 88 VAL A CA 1
ATOM 674 C C . VAL A 1 88 ? -0.397 13.391 12.427 1.00 73.75 88 VAL A C 1
ATOM 676 O O . VAL A 1 88 ? 0.703 12.854 12.366 1.00 73.75 88 VAL A O 1
ATOM 679 N N . PHE A 1 89 ? -0.894 13.842 13.577 1.00 71.38 89 PHE A N 1
ATOM 680 C CA . PHE A 1 89 ? -0.099 13.831 14.815 1.00 71.38 89 PHE A CA 1
ATOM 681 C C . PHE A 1 89 ? -0.813 13.263 16.025 1.00 71.38 89 PHE A C 1
ATOM 683 O O . PHE A 1 89 ? -0.155 12.845 16.978 1.00 71.38 89 PHE A O 1
ATOM 690 N N . THR A 1 90 ? -2.136 13.294 16.015 1.00 74.44 90 THR A N 1
ATOM 691 C CA . THR A 1 90 ? -2.956 12.830 17.122 1.00 74.44 90 THR A CA 1
ATOM 692 C C . THR A 1 90 ? -3.557 11.468 16.807 1.00 74.44 90 THR A C 1
ATOM 694 O O . THR A 1 90 ? -3.686 11.072 15.648 1.00 74.44 90 THR A O 1
ATOM 697 N N . GLU A 1 91 ? -3.979 10.756 17.849 1.00 72.81 91 GLU A N 1
ATOM 698 C CA . GLU A 1 91 ? -4.763 9.526 17.697 1.00 72.81 91 GLU A CA 1
ATOM 699 C C . GLU A 1 91 ? -6.038 9.771 16.877 1.00 72.81 91 GLU A C 1
ATOM 701 O O . GLU A 1 91 ? -6.434 8.930 16.075 1.00 72.81 91 GLU A O 1
ATOM 706 N N . GLN A 1 92 ? -6.643 10.956 17.018 1.00 76.44 92 GLN A N 1
ATOM 707 C CA . GLN A 1 92 ? -7.832 11.338 16.264 1.00 76.44 92 GLN A CA 1
ATOM 708 C C . GLN A 1 92 ? -7.542 11.560 14.774 1.00 76.44 92 GLN A C 1
ATOM 710 O O . GLN A 1 92 ? -8.390 11.230 13.942 1.00 76.44 92 GLN A O 1
ATOM 715 N N . ASP A 1 93 ? -6.367 12.095 14.435 1.00 77.94 93 ASP A N 1
ATOM 716 C CA . ASP A 1 93 ? -5.932 12.231 13.042 1.00 77.94 93 ASP A CA 1
ATOM 717 C C . ASP A 1 93 ? -5.681 10.848 12.435 1.00 77.94 93 ASP A C 1
ATOM 719 O O . ASP A 1 93 ? -6.118 10.577 11.323 1.00 77.94 93 ASP A O 1
ATOM 723 N N . LEU A 1 94 ? -5.031 9.953 13.189 1.00 78.81 94 LEU A N 1
ATOM 724 C CA . LEU A 1 94 ? -4.749 8.579 12.766 1.00 78.81 94 LEU A CA 1
ATOM 725 C C . LEU A 1 94 ? -6.025 7.758 12.565 1.00 78.81 94 LEU A C 1
ATOM 727 O O . LEU A 1 94 ? -6.116 7.005 11.601 1.00 78.81 94 LEU A O 1
ATOM 731 N N . ALA A 1 95 ? -7.029 7.940 13.424 1.00 78.00 95 ALA A N 1
ATOM 732 C CA . ALA A 1 95 ? -8.326 7.279 13.291 1.00 78.00 95 ALA A CA 1
ATOM 733 C C . ALA A 1 95 ? -9.076 7.671 12.004 1.00 78.00 95 ALA A C 1
ATOM 735 O O . ALA A 1 95 ? -9.907 6.903 11.526 1.00 78.00 95 ALA A O 1
ATOM 736 N N . ASN A 1 96 ? -8.781 8.850 11.446 1.00 80.38 96 ASN A N 1
ATOM 737 C CA . ASN A 1 96 ? -9.379 9.361 10.211 1.00 80.38 96 ASN A CA 1
ATOM 738 C C . ASN A 1 96 ? -8.387 9.391 9.035 1.00 80.38 96 ASN A C 1
ATOM 740 O O . ASN A 1 96 ? -8.701 9.955 7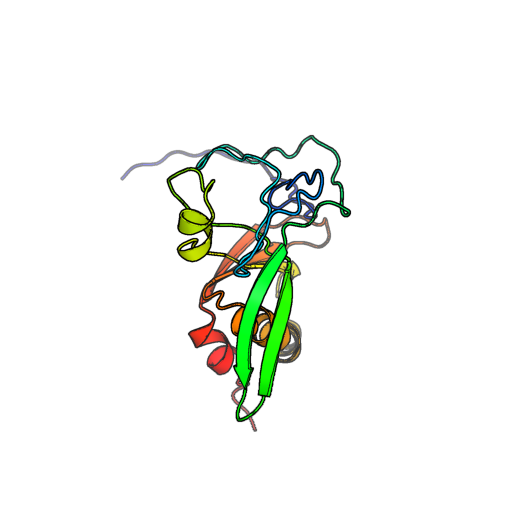.986 1.00 80.38 96 ASN A O 1
ATOM 744 N N . ALA A 1 97 ? -7.186 8.837 9.209 1.00 85.38 97 ALA A N 1
ATOM 745 C CA . ALA A 1 97 ? -6.136 8.897 8.208 1.00 85.38 97 ALA A CA 1
ATOM 746 C C . ALA A 1 97 ? -6.502 8.048 6.986 1.00 85.38 97 ALA A C 1
ATOM 748 O O . ALA A 1 97 ? -6.940 6.901 7.105 1.00 85.38 97 ALA A O 1
ATOM 749 N N . HIS A 1 98 ? -6.277 8.603 5.795 1.00 87.75 98 HIS A N 1
ATOM 750 C CA . HIS A 1 98 ? -6.413 7.859 4.550 1.00 87.75 98 HIS A CA 1
ATOM 751 C C . HIS A 1 98 ? -5.113 7.107 4.264 1.00 87.75 98 HIS A C 1
ATOM 753 O O . HIS A 1 98 ? -4.152 7.659 3.730 1.00 87.75 98 HIS A O 1
ATOM 759 N N . PHE A 1 99 ? -5.051 5.853 4.705 1.00 88.62 99 PHE A N 1
ATOM 760 C CA . PHE A 1 99 ? -3.890 4.997 4.480 1.00 88.62 99 PHE A CA 1
ATOM 761 C C . PHE A 1 99 ? -3.844 4.465 3.049 1.00 88.62 99 PHE A C 1
ATOM 763 O O . PHE A 1 99 ? -4.860 4.032 2.501 1.00 88.62 99 PHE A O 1
ATOM 770 N N . ILE A 1 100 ? -2.639 4.426 2.482 1.00 87.88 100 ILE A N 1
ATOM 771 C CA . ILE A 1 100 ? -2.371 3.881 1.151 1.00 87.88 100 ILE A CA 1
ATOM 772 C C . ILE A 1 100 ? -1.307 2.787 1.261 1.00 87.88 100 ILE A C 1
ATOM 774 O O . ILE A 1 100 ? -0.286 2.959 1.924 1.00 87.88 100 ILE A O 1
ATOM 778 N N . GLU A 1 101 ? -1.541 1.667 0.576 1.00 92.31 101 GLU A N 1
ATOM 779 C CA . GLU A 1 101 ? -0.561 0.586 0.429 1.00 92.31 101 GLU A CA 1
ATOM 780 C C . GLU A 1 101 ? 0.293 0.816 -0.818 1.00 92.31 101 GLU A C 1
ATOM 782 O O . GLU A 1 101 ? -0.214 1.147 -1.894 1.00 92.31 101 GLU A O 1
ATOM 787 N N . LEU A 1 102 ? 1.588 0.552 -0.724 1.00 88.62 102 LEU A N 1
ATOM 788 C CA . LEU A 1 102 ? 2.541 0.792 -1.789 1.00 88.62 102 LEU A CA 1
ATOM 789 C C . LEU A 1 102 ? 3.195 -0.513 -2.213 1.00 88.62 102 LEU A C 1
ATOM 791 O O . LEU A 1 102 ? 3.845 -1.217 -1.445 1.00 88.62 102 LEU A O 1
ATOM 795 N N . LYS A 1 103 ? 3.052 -0.856 -3.491 1.00 89.06 103 LYS A N 1
ATOM 796 C CA . LYS A 1 103 ? 3.588 -2.103 -4.043 1.00 89.06 103 LYS A CA 1
ATOM 797 C C . LYS A 1 103 ? 4.441 -1.837 -5.262 1.00 89.06 103 LYS A C 1
ATOM 799 O O . LYS A 1 103 ? 4.239 -0.883 -6.001 1.00 89.06 103 LYS A O 1
ATOM 804 N N . THR A 1 104 ? 5.356 -2.759 -5.547 1.00 86.50 104 THR A N 1
ATOM 805 C CA . THR A 1 104 ? 6.076 -2.761 -6.821 1.00 86.50 104 THR A CA 1
ATOM 806 C C . THR A 1 104 ? 5.850 -4.045 -7.606 1.00 86.50 104 THR A C 1
ATOM 808 O O . THR A 1 104 ? 5.683 -5.157 -7.076 1.00 86.50 104 THR A O 1
ATOM 811 N N . ASN A 1 105 ? 5.892 -3.910 -8.923 1.00 89.00 105 ASN A N 1
ATOM 812 C CA . ASN A 1 105 ? 5.878 -5.023 -9.851 1.00 89.00 105 ASN A CA 1
ATOM 813 C C . ASN A 1 105 ? 6.922 -4.806 -10.946 1.00 89.00 105 ASN A C 1
ATOM 815 O O . ASN A 1 105 ? 7.288 -3.676 -11.241 1.00 89.00 105 ASN A O 1
ATOM 819 N N . ARG A 1 106 ? 7.433 -5.886 -11.538 1.00 90.62 106 ARG A N 1
ATOM 820 C CA . ARG A 1 106 ? 8.164 -5.767 -12.805 1.00 90.62 106 ARG A CA 1
ATOM 821 C C . ARG A 1 106 ? 7.178 -5.286 -13.877 1.00 90.62 106 ARG A C 1
ATOM 823 O O . ARG A 1 106 ? 5.993 -5.608 -13.774 1.00 90.62 106 ARG A O 1
ATOM 830 N N . MET A 1 107 ? 7.642 -4.548 -14.880 1.00 91.75 107 MET A N 1
ATOM 831 C CA . MET A 1 107 ? 6.840 -4.247 -16.070 1.00 91.75 107 MET A CA 1
ATOM 832 C C . MET A 1 107 ? 6.196 -5.529 -16.614 1.00 91.75 107 MET A C 1
ATOM 834 O O . MET A 1 107 ? 6.833 -6.584 -16.667 1.00 91.75 107 MET A O 1
ATOM 838 N N . ILE A 1 108 ? 4.912 -5.437 -16.958 1.00 94.25 108 ILE A N 1
ATOM 839 C CA . ILE A 1 108 ? 4.149 -6.539 -17.541 1.00 94.25 108 ILE A CA 1
ATOM 840 C C . ILE A 1 108 ? 4.235 -6.396 -19.057 1.00 94.25 108 ILE A C 1
ATOM 842 O O . ILE A 1 108 ? 3.649 -5.488 -19.637 1.00 94.25 108 ILE A O 1
ATOM 846 N N . GLU A 1 109 ? 4.983 -7.291 -19.687 1.00 94.06 109 GLU A N 1
ATOM 847 C CA . GLU A 1 109 ? 5.302 -7.229 -21.120 1.00 94.06 109 GLU A CA 1
ATOM 848 C C . GLU A 1 109 ? 4.459 -8.215 -21.936 1.00 94.06 109 GLU A C 1
ATOM 850 O O . GLU A 1 109 ? 4.287 -8.059 -23.143 1.00 94.06 109 GLU A O 1
ATOM 855 N N . ASP A 1 110 ? 3.926 -9.247 -21.277 1.00 94.88 110 ASP A N 1
ATOM 856 C CA . ASP A 1 110 ? 3.197 -10.324 -21.929 1.00 94.88 110 ASP A CA 1
ATOM 857 C C . ASP A 1 110 ? 1.980 -10.808 -21.125 1.00 94.88 110 ASP A C 1
ATOM 859 O O . ASP A 1 110 ? 1.828 -10.587 -19.919 1.00 94.88 110 ASP A O 1
ATOM 863 N N . ARG A 1 111 ? 1.096 -11.537 -21.817 1.00 93.44 111 ARG A N 1
ATOM 864 C CA . ARG A 1 111 ? -0.161 -12.052 -21.254 1.00 93.44 111 ARG A CA 1
ATOM 865 C C . ARG A 1 111 ? 0.050 -13.039 -20.102 1.00 93.44 111 ARG A C 1
ATOM 867 O O . ARG A 1 111 ? -0.794 -13.138 -19.216 1.00 93.44 111 ARG A O 1
ATOM 874 N N . ARG A 1 112 ? 1.133 -13.819 -20.106 1.00 93.69 112 ARG A N 1
ATOM 875 C CA . ARG A 1 112 ? 1.423 -14.788 -19.038 1.00 93.69 112 ARG A CA 1
ATOM 876 C C . ARG A 1 112 ? 1.835 -14.060 -17.762 1.00 93.69 112 ARG A C 1
ATOM 878 O O . ARG A 1 112 ? 1.396 -14.461 -16.684 1.00 93.69 112 ARG A O 1
ATOM 885 N N . GLN A 1 113 ? 2.641 -13.009 -17.877 1.00 94.31 113 GLN A N 1
ATOM 886 C CA . GLN A 1 113 ? 3.008 -12.144 -16.759 1.00 94.31 113 GLN A CA 1
ATOM 887 C C . GLN A 1 113 ? 1.775 -11.456 -16.167 1.00 94.31 113 GLN A C 1
ATOM 889 O O . GLN A 1 113 ? 1.590 -11.521 -14.953 1.00 94.31 113 GLN A O 1
ATOM 894 N N . ASP A 1 114 ? 0.891 -10.908 -17.009 1.00 93.75 114 ASP A N 1
ATOM 895 C CA . ASP A 1 114 ? -0.375 -10.298 -16.574 1.00 93.75 114 ASP A CA 1
ATOM 896 C C . ASP A 1 114 ? -1.253 -11.300 -15.807 1.00 93.75 114 ASP A C 1
ATOM 898 O O . ASP A 1 114 ? -1.660 -11.053 -14.670 1.00 93.75 114 ASP A O 1
ATOM 902 N N . MET A 1 115 ? -1.466 -12.495 -16.370 1.00 91.94 115 MET A N 1
ATOM 903 C CA . MET A 1 115 ? -2.235 -13.547 -15.699 1.00 91.94 115 MET A CA 1
ATOM 904 C C . MET A 1 115 ? -1.620 -13.948 -14.355 1.00 91.94 115 MET A C 1
ATOM 906 O O . MET A 1 115 ? -2.350 -14.167 -13.389 1.00 91.94 115 MET A O 1
ATOM 910 N N . ASN A 1 116 ? -0.292 -14.049 -14.264 1.00 91.56 116 ASN A N 1
ATOM 911 C CA . ASN A 1 116 ? 0.389 -14.375 -13.012 1.00 91.56 116 ASN A CA 1
ATOM 912 C C . ASN A 1 116 ? 0.265 -13.247 -11.982 1.00 91.56 116 ASN A C 1
ATOM 914 O O . ASN A 1 116 ? 0.018 -13.523 -10.806 1.00 91.56 116 ASN A O 1
ATOM 918 N N . PHE A 1 117 ? 0.400 -11.994 -12.413 1.00 92.88 117 PHE A N 1
ATOM 919 C CA . PHE A 1 117 ? 0.204 -10.822 -11.570 1.00 92.88 117 PHE A CA 1
ATOM 920 C C . PHE A 1 117 ? -1.209 -10.815 -10.977 1.00 92.88 117 PHE A C 1
ATOM 922 O O . PHE A 1 117 ? -1.362 -10.828 -9.752 1.00 92.88 117 PHE A O 1
ATOM 929 N N . ARG A 1 118 ? -2.235 -10.935 -11.827 1.00 91.38 118 ARG A N 1
ATOM 930 C CA . ARG A 1 118 ? -3.646 -10.971 -11.416 1.00 91.38 118 ARG A CA 1
ATOM 931 C C . ARG A 1 118 ? -3.963 -12.161 -10.523 1.00 91.38 118 ARG A C 1
ATOM 933 O O . ARG A 1 118 ? -4.613 -12.024 -9.489 1.00 91.38 118 ARG A O 1
ATOM 940 N N . ARG A 1 119 ? -3.482 -13.348 -10.891 1.00 89.25 119 ARG A N 1
ATOM 941 C CA . ARG A 1 119 ? -3.785 -14.575 -10.156 1.00 89.25 119 ARG A CA 1
ATOM 942 C C . ARG A 1 119 ? -3.038 -14.658 -8.835 1.00 89.25 119 ARG A C 1
ATOM 944 O O . ARG A 1 119 ? -3.592 -15.184 -7.884 1.00 89.25 119 ARG A O 1
ATOM 951 N N . PHE A 1 120 ? -1.793 -14.223 -8.722 1.00 90.38 120 PHE A N 1
ATOM 952 C CA . PHE A 1 120 ? -1.005 -14.515 -7.518 1.00 90.38 120 PHE A CA 1
ATOM 953 C C . PHE A 1 120 ? -0.672 -13.281 -6.697 1.00 90.38 120 PHE A C 1
ATOM 955 O O . PHE A 1 120 ? -0.735 -13.361 -5.472 1.00 90.38 120 PHE A O 1
ATOM 962 N N . LYS A 1 121 ? -0.345 -12.156 -7.336 1.00 92.50 121 LYS A N 1
ATOM 963 C CA . LYS A 1 121 ? 0.063 -10.946 -6.620 1.00 92.50 121 LYS A CA 1
ATOM 964 C C . LYS A 1 121 ? -1.146 -10.118 -6.185 1.00 92.50 121 LYS A C 1
ATOM 966 O O . LYS A 1 121 ? -1.281 -9.870 -4.991 1.00 92.50 121 LYS A O 1
ATOM 971 N N . LEU A 1 122 ? -2.065 -9.797 -7.099 1.00 93.31 122 LEU A N 1
ATOM 972 C CA . LEU A 1 122 ? -3.243 -8.977 -6.781 1.00 93.31 122 LEU A CA 1
ATOM 973 C C . LEU A 1 122 ? -4.108 -9.568 -5.664 1.00 93.31 122 LEU A C 1
ATOM 975 O O . LEU A 1 122 ? -4.572 -8.833 -4.804 1.00 93.31 122 LEU A O 1
ATOM 979 N N . ARG A 1 123 ? -4.277 -10.896 -5.609 1.00 92.94 123 ARG A N 1
ATOM 980 C CA . ARG A 1 123 ? -5.029 -11.532 -4.510 1.00 92.94 123 ARG A CA 1
ATOM 981 C C . ARG A 1 123 ? -4.374 -11.343 -3.142 1.00 92.94 123 ARG A C 1
ATOM 983 O O . ARG A 1 123 ? -5.084 -11.155 -2.165 1.00 92.94 123 ARG A O 1
ATOM 990 N N . LYS A 1 124 ? -3.040 -11.398 -3.066 1.00 93.50 124 LYS A N 1
ATOM 991 C CA . LYS A 1 124 ? -2.314 -11.182 -1.805 1.00 93.50 124 LYS A CA 1
ATOM 992 C C . LYS A 1 124 ? -2.431 -9.735 -1.349 1.00 93.50 124 LYS A C 1
ATOM 994 O O . LYS A 1 124 ? -2.720 -9.507 -0.184 1.00 93.50 124 LYS A O 1
ATOM 999 N N . ILE A 1 125 ? -2.262 -8.804 -2.289 1.00 93.69 125 ILE A N 1
ATOM 1000 C CA . ILE A 1 125 ? -2.459 -7.370 -2.058 1.00 93.69 125 ILE A CA 1
ATOM 1001 C C . ILE A 1 125 ? -3.871 -7.132 -1.522 1.00 93.69 125 ILE A C 1
ATOM 1003 O O . ILE A 1 125 ? -4.026 -6.538 -0.465 1.00 93.69 125 ILE A O 1
ATOM 1007 N N . TRP A 1 126 ? -4.886 -7.686 -2.194 1.00 96.00 126 TRP A N 1
ATOM 1008 C CA . TRP A 1 126 ? -6.269 -7.541 -1.758 1.00 96.00 126 TRP A CA 1
ATOM 1009 C C . TRP A 1 126 ? -6.483 -8.042 -0.329 1.00 96.00 126 TRP A C 1
ATOM 1011 O O . TRP A 1 126 ? -7.031 -7.311 0.485 1.00 96.00 126 TRP A O 1
ATOM 1021 N N . CYS A 1 127 ? -6.021 -9.255 -0.003 1.00 94.75 127 CYS A N 1
ATOM 1022 C CA . CYS A 1 127 ? -6.181 -9.798 1.346 1.00 94.75 127 CYS A CA 1
ATOM 1023 C C . CYS A 1 127 ? -5.484 -8.938 2.410 1.00 94.75 127 CYS A C 1
ATOM 1025 O O . CYS A 1 127 ? -6.054 -8.738 3.477 1.00 94.75 127 CYS A O 1
ATOM 1027 N N . GLN A 1 128 ? -4.266 -8.459 2.133 1.00 92.25 128 GLN A N 1
ATOM 1028 C CA . GLN A 1 128 ? -3.493 -7.643 3.071 1.00 92.25 128 GLN A CA 1
ATOM 1029 C C . GLN A 1 128 ? -4.217 -6.321 3.349 1.00 92.25 128 GLN A C 1
ATOM 1031 O O . GLN A 1 128 ? -4.547 -6.044 4.496 1.00 92.25 128 GLN A O 1
ATOM 1036 N N . SER A 1 129 ? -4.538 -5.564 2.298 1.00 94.81 129 SER A N 1
ATOM 1037 C CA . SER A 1 129 ? -5.158 -4.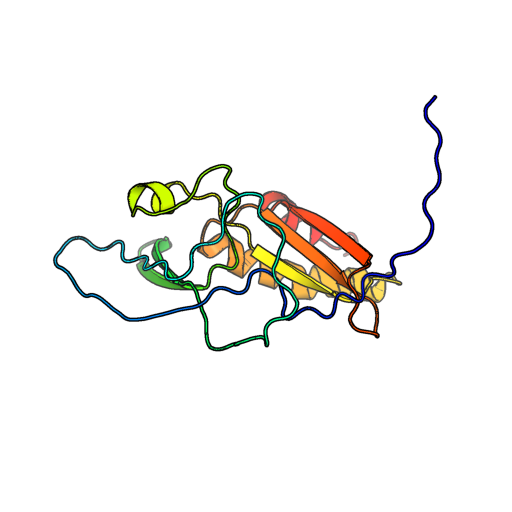240 2.406 1.00 94.81 129 SER A CA 1
ATOM 1038 C C . SER A 1 129 ? -6.594 -4.299 2.939 1.00 94.81 129 SER A C 1
ATOM 1040 O O . SER A 1 129 ? -6.985 -3.461 3.747 1.00 94.81 129 SER A O 1
ATOM 1042 N N . PHE A 1 130 ? -7.370 -5.323 2.562 1.00 95.25 130 PHE A N 1
ATOM 1043 C CA . PHE A 1 130 ? -8.752 -5.494 3.025 1.00 95.25 130 PHE A CA 1
ATOM 1044 C C . PHE A 1 130 ? -8.849 -5.638 4.546 1.00 95.25 130 PHE A C 1
ATOM 1046 O O . PHE A 1 130 ? -9.739 -5.056 5.161 1.00 95.25 130 PHE A O 1
ATOM 1053 N N . LEU A 1 131 ? -7.938 -6.399 5.161 1.00 92.50 131 LEU A N 1
ATOM 1054 C CA . LEU A 1 131 ? -7.965 -6.637 6.606 1.00 92.50 131 LEU A CA 1
ATOM 1055 C C . LEU A 1 131 ? -7.654 -5.380 7.423 1.00 92.50 131 LEU A C 1
ATOM 1057 O O . LEU A 1 131 ? -8.035 -5.315 8.585 1.00 92.50 131 LEU A O 1
ATOM 1061 N N . VAL A 1 132 ? -6.987 -4.388 6.843 1.00 92.31 132 VAL A N 1
ATOM 1062 C CA . VAL A 1 132 ? -6.592 -3.150 7.535 1.00 92.31 132 VAL A CA 1
ATOM 1063 C C . VAL A 1 132 ? -7.388 -1.933 7.060 1.00 92.31 132 VAL A C 1
ATOM 1065 O O . VAL A 1 132 ? -7.077 -0.807 7.425 1.00 92.31 132 VAL A O 1
ATOM 1068 N N . GLY A 1 133 ? -8.428 -2.145 6.246 1.00 91.94 133 GLY A N 1
ATOM 1069 C CA . GLY A 1 133 ? -9.310 -1.074 5.781 1.00 91.94 133 GLY A CA 1
ATOM 1070 C C . GLY A 1 133 ? -8.685 -0.107 4.769 1.00 91.94 133 GLY A C 1
ATOM 1071 O O . GLY A 1 133 ? -9.254 0.955 4.542 1.00 91.94 133 GLY A O 1
ATOM 1072 N N . ILE A 1 134 ? -7.559 -0.460 4.143 1.00 95.19 134 ILE A N 1
ATOM 1073 C CA . ILE A 1 134 ? -6.972 0.333 3.052 1.00 95.19 134 ILE A CA 1
ATOM 1074 C C . ILE A 1 134 ? -7.840 0.170 1.804 1.00 95.19 134 ILE A C 1
ATOM 1076 O O . ILE A 1 134 ? -8.102 -0.953 1.382 1.00 95.19 134 ILE A O 1
ATOM 1080 N N . ASP A 1 135 ? -8.247 1.266 1.167 1.00 95.81 135 ASP A N 1
ATOM 1081 C CA . ASP A 1 135 ? -9.060 1.232 -0.055 1.00 95.81 135 ASP A CA 1
ATOM 1082 C C . ASP A 1 135 ? -8.260 1.456 -1.349 1.00 95.81 135 ASP A C 1
ATOM 1084 O O . ASP A 1 135 ? -8.768 1.169 -2.437 1.00 95.81 135 ASP A O 1
ATOM 1088 N N . THR A 1 136 ? -7.008 1.901 -1.232 1.00 93.81 136 THR A N 1
ATOM 1089 C CA . THR A 1 136 ? -6.169 2.334 -2.351 1.00 93.81 136 THR A CA 1
ATOM 1090 C C . THR A 1 136 ? -4.785 1.704 -2.266 1.00 93.81 136 THR A C 1
ATOM 1092 O O . THR A 1 136 ? -4.107 1.769 -1.241 1.00 93.81 136 THR A O 1
ATOM 1095 N N . VAL A 1 137 ? -4.348 1.101 -3.373 1.00 94.06 137 VAL A N 1
ATOM 1096 C CA . VAL A 1 137 ? -2.995 0.558 -3.527 1.00 94.06 137 VAL A CA 1
ATOM 1097 C C . VAL A 1 137 ? -2.313 1.271 -4.686 1.00 94.06 137 VAL A C 1
ATOM 1099 O O . VAL A 1 137 ? -2.823 1.238 -5.803 1.00 94.06 137 VAL A O 1
ATOM 1102 N N . VAL A 1 138 ? -1.130 1.839 -4.477 1.00 90.62 138 VAL A N 1
ATOM 1103 C CA . VAL A 1 138 ? -0.316 2.395 -5.566 1.00 90.62 138 VAL A CA 1
ATOM 1104 C C . VAL A 1 138 ? 0.729 1.367 -5.977 1.00 90.62 138 VAL A C 1
ATOM 1106 O O . VAL A 1 138 ? 1.580 0.964 -5.181 1.00 90.62 138 VAL A O 1
ATOM 1109 N N . CYS A 1 139 ? 0.682 0.923 -7.233 1.00 90.56 139 CYS A N 1
ATOM 1110 C CA . CYS A 1 139 ? 1.641 -0.022 -7.786 1.00 90.56 139 CYS A CA 1
ATOM 1111 C C . CYS A 1 139 ? 2.637 0.660 -8.730 1.00 90.56 139 CYS A C 1
ATOM 1113 O O . CYS A 1 139 ? 2.262 1.182 -9.778 1.00 90.56 139 CYS A O 1
ATOM 1115 N N . GLY A 1 140 ? 3.923 0.612 -8.381 1.00 89.00 140 GLY A N 1
ATOM 1116 C CA . GLY A 1 140 ? 5.021 1.028 -9.250 1.00 89.00 140 GLY A CA 1
ATOM 1117 C C . GLY A 1 140 ? 5.536 -0.111 -10.128 1.00 89.00 140 GLY A C 1
ATOM 1118 O O . GLY A 1 140 ? 6.024 -1.127 -9.621 1.00 89.00 140 GLY A O 1
ATOM 1119 N N . TYR A 1 141 ? 5.483 0.067 -11.445 1.00 85.69 141 TYR A N 1
ATOM 1120 C CA . TYR A 1 141 ? 6.020 -0.881 -12.416 1.00 85.69 141 TYR A CA 1
ATOM 1121 C C . TYR A 1 141 ? 7.437 -0.499 -12.819 1.00 85.69 141 TYR A C 1
ATOM 1123 O O . TYR A 1 141 ? 7.670 0.579 -13.369 1.00 85.69 141 TYR A O 1
ATOM 1131 N N . ARG A 1 142 ? 8.382 -1.396 -12.530 1.00 89.94 142 ARG A N 1
ATOM 1132 C CA . ARG A 1 142 ? 9.816 -1.178 -12.726 1.00 89.94 142 ARG A CA 1
ATOM 1133 C C . ARG A 1 142 ? 10.439 -2.057 -13.797 1.00 89.94 142 ARG A C 1
ATOM 1135 O O . ARG A 1 142 ? 9.983 -3.179 -14.027 1.00 89.94 142 ARG A O 1
ATOM 1142 N N . ASP A 1 143 ? 11.515 -1.560 -14.388 1.00 82.81 143 ASP A N 1
ATOM 1143 C CA . ASP A 1 143 ? 12.409 -2.337 -15.239 1.00 82.81 143 ASP A CA 1
ATOM 1144 C C . ASP A 1 143 ? 13.373 -3.229 -14.430 1.00 82.81 143 ASP A C 1
ATOM 1146 O O . ASP A 1 143 ? 13.400 -3.223 -13.194 1.00 82.81 143 ASP A O 1
ATOM 1150 N N . ASP A 1 144 ? 14.182 -4.009 -15.147 1.00 87.56 144 ASP A N 1
ATOM 1151 C CA . ASP A 1 144 ? 15.171 -4.918 -14.558 1.00 87.56 144 ASP A CA 1
ATOM 1152 C C . ASP A 1 144 ? 16.393 -4.187 -13.966 1.00 87.56 144 ASP A C 1
ATOM 1154 O O . ASP A 1 144 ? 17.121 -4.762 -13.158 1.00 87.56 144 ASP A O 1
ATOM 1158 N N . ALA A 1 145 ? 16.596 -2.905 -14.297 1.00 81.31 145 ALA A N 1
ATOM 1159 C CA . ALA A 1 145 ? 17.574 -2.040 -13.632 1.00 81.31 145 ALA A CA 1
ATOM 1160 C C . ALA A 1 145 ? 17.055 -1.495 -12.288 1.00 81.31 145 ALA A C 1
ATOM 1162 O O . ALA A 1 145 ? 17.758 -0.741 -11.606 1.00 81.31 145 ALA A O 1
ATOM 1163 N N . GLY A 1 146 ? 15.839 -1.894 -11.907 1.00 77.94 146 GLY A N 1
ATOM 1164 C CA . GLY A 1 146 ? 15.176 -1.542 -10.667 1.00 77.94 146 GLY A CA 1
ATOM 1165 C C . GLY A 1 146 ? 14.255 -0.341 -10.795 1.00 77.94 146 GLY A C 1
ATOM 1166 O O . GLY A 1 146 ? 13.522 -0.115 -9.848 1.00 77.94 146 GLY A O 1
ATOM 1167 N N . VAL A 1 147 ? 14.242 0.365 -11.931 1.00 80.62 147 VAL A N 1
ATOM 1168 C CA . VAL A 1 147 ? 13.649 1.693 -12.136 1.00 80.62 147 VAL A CA 1
ATOM 1169 C C . VAL A 1 147 ? 12.153 1.632 -12.419 1.00 80.62 147 VAL A C 1
ATOM 1171 O O . VAL A 1 147 ? 11.748 1.123 -13.457 1.00 80.62 147 VAL A O 1
ATOM 1174 N N . VAL A 1 148 ? 11.325 2.191 -11.535 1.00 81.31 148 VAL A N 1
ATOM 1175 C CA . VAL A 1 148 ? 9.897 2.462 -11.782 1.00 81.31 148 VAL A CA 1
ATOM 1176 C C . VAL A 1 148 ? 9.690 3.486 -12.899 1.00 81.31 148 VAL A C 1
ATOM 1178 O O . VAL A 1 148 ? 10.135 4.623 -12.805 1.00 81.31 148 VAL A O 1
ATOM 1181 N N . HIS A 1 149 ? 8.947 3.095 -13.931 1.00 80.69 149 HIS A N 1
ATOM 1182 C CA . HIS A 1 149 ? 8.584 3.959 -15.063 1.00 80.69 149 HIS A CA 1
ATOM 1183 C C . HIS A 1 149 ? 7.106 4.347 -15.066 1.00 80.69 149 HIS A C 1
ATOM 1185 O O . HIS A 1 149 ? 6.725 5.313 -15.721 1.00 80.69 149 HIS A O 1
ATOM 1191 N N . GLN A 1 150 ? 6.272 3.608 -14.334 1.00 84.81 150 GLN A N 1
ATOM 1192 C CA . GLN A 1 150 ? 4.830 3.816 -14.290 1.00 84.81 150 GLN A CA 1
ATOM 1193 C C . GLN A 1 150 ? 4.300 3.605 -12.873 1.00 84.81 150 GLN A C 1
ATOM 1195 O O . GLN A 1 150 ? 4.708 2.668 -12.190 1.00 84.81 150 GLN A O 1
ATOM 1200 N N . LEU A 1 151 ? 3.356 4.454 -12.470 1.00 85.94 151 LEU A N 1
ATOM 1201 C CA . LEU A 1 151 ? 2.530 4.276 -11.280 1.00 85.94 151 LEU A CA 1
ATOM 1202 C C . LEU A 1 151 ? 1.093 3.990 -11.722 1.00 85.94 151 LEU A C 1
ATOM 1204 O O . LEU A 1 151 ? 0.606 4.591 -12.680 1.00 85.94 151 LEU A O 1
ATOM 1208 N N . GLU A 1 152 ? 0.429 3.070 -11.037 1.00 90.31 152 GLU A N 1
ATOM 1209 C CA . GLU A 1 152 ? -0.992 2.776 -11.211 1.00 90.31 152 GLU A CA 1
ATOM 1210 C C . GLU A 1 152 ? -1.667 2.755 -9.846 1.00 90.31 152 GLU A C 1
ATOM 1212 O O . GLU A 1 152 ? -1.207 2.066 -8.936 1.00 90.31 152 GLU A O 1
ATOM 1217 N N . GLU A 1 153 ? -2.766 3.487 -9.716 1.00 91.69 153 GLU A N 1
ATOM 1218 C CA . GLU A 1 153 ? -3.630 3.419 -8.544 1.00 91.69 153 GLU A CA 1
ATOM 1219 C C . GLU A 1 153 ? -4.671 2.318 -8.754 1.00 91.69 153 GLU A C 1
ATOM 1221 O O . GLU A 1 153 ? -5.413 2.305 -9.738 1.00 91.69 153 GLU A O 1
ATOM 1226 N N . LEU A 1 154 ? -4.701 1.364 -7.831 1.00 94.50 154 LEU A N 1
ATOM 1227 C CA . LEU A 1 154 ? -5.616 0.237 -7.825 1.00 94.50 154 LEU A CA 1
ATOM 1228 C C . LEU A 1 154 ? -6.608 0.423 -6.681 1.00 94.50 154 LEU A C 1
ATOM 1230 O O . LEU A 1 154 ? -6.259 0.277 -5.508 1.00 94.50 154 LEU A O 1
ATOM 1234 N N . GLU A 1 155 ? -7.865 0.684 -7.029 1.00 96.81 155 GLU A N 1
ATOM 1235 C CA . GLU A 1 155 ? -8.953 0.674 -6.056 1.00 96.81 155 GLU A CA 1
ATOM 1236 C C . GLU A 1 155 ? -9.186 -0.756 -5.547 1.00 96.81 155 GLU A C 1
ATOM 1238 O O . GLU A 1 155 ? -9.494 -1.673 -6.323 1.00 96.81 155 GLU A O 1
ATOM 1243 N N . LEU A 1 156 ? -9.109 -0.956 -4.230 1.00 95.62 156 LEU A N 1
ATOM 1244 C CA . LEU A 1 156 ? -9.217 -2.270 -3.596 1.00 95.62 156 LEU A CA 1
ATOM 1245 C C . LEU A 1 156 ? -10.515 -2.995 -3.990 1.00 95.62 156 LEU A C 1
ATOM 1247 O O . LEU A 1 156 ? -10.508 -4.205 -4.233 1.00 95.62 156 LEU A O 1
ATOM 1251 N N . ARG A 1 157 ? -11.627 -2.254 -4.102 1.00 95.81 157 ARG A N 1
ATOM 1252 C CA . ARG A 1 157 ? -12.949 -2.787 -4.481 1.00 95.81 157 ARG A CA 1
ATOM 1253 C C . ARG A 1 157 ? -12.989 -3.394 -5.888 1.00 95.81 157 ARG A C 1
ATOM 1255 O O . ARG A 1 157 ? -13.803 -4.281 -6.148 1.00 95.81 157 ARG A O 1
ATOM 1262 N N . GLU A 1 158 ? -12.108 -2.956 -6.786 1.00 95.06 158 GLU A N 1
ATOM 1263 C CA . GLU A 1 158 ? -12.050 -3.441 -8.165 1.00 95.06 158 GLU A CA 1
ATOM 1264 C C . GLU A 1 158 ? -11.119 -4.652 -8.319 1.00 95.06 158 GLU A C 1
ATOM 1266 O O . GLU A 1 158 ? -11.314 -5.470 -9.226 1.00 95.06 158 GLU A O 1
ATOM 1271 N N . ILE A 1 159 ? -10.169 -4.849 -7.395 1.00 94.50 159 ILE A N 1
ATOM 1272 C CA . ILE A 1 159 ? -9.204 -5.956 -7.451 1.00 94.50 159 ILE A CA 1
ATOM 1273 C C . ILE A 1 159 ? -9.881 -7.336 -7.585 1.00 94.50 159 ILE A C 1
ATOM 1275 O O . ILE A 1 159 ? -9.460 -8.114 -8.449 1.00 94.50 159 ILE A O 1
ATOM 1279 N N . PRO A 1 160 ? -10.961 -7.681 -6.852 1.00 93.25 160 PRO A N 1
ATOM 1280 C CA . PRO A 1 160 ? -11.645 -8.960 -7.040 1.00 93.25 160 PRO A CA 1
ATOM 1281 C C . PRO A 1 160 ? -12.109 -9.198 -8.482 1.00 93.25 160 PRO A C 1
ATOM 1283 O O . PRO A 1 160 ? -12.012 -10.322 -8.978 1.00 93.25 160 PRO A O 1
ATOM 1286 N N . LYS A 1 161 ? -12.553 -8.153 -9.195 1.00 91.56 161 LYS A N 1
ATOM 1287 C CA . LYS A 1 161 ? -12.938 -8.251 -10.611 1.00 91.56 161 LYS A CA 1
ATOM 1288 C C . LYS A 1 161 ? -11.708 -8.430 -11.499 1.00 91.56 161 LYS A C 1
ATOM 1290 O O . LYS A 1 161 ? -11.724 -9.282 -12.381 1.00 91.56 161 LYS A O 1
ATOM 1295 N N . MET A 1 162 ? -10.624 -7.707 -11.214 1.00 88.00 162 MET A N 1
ATOM 1296 C CA . MET A 1 162 ? -9.354 -7.800 -11.947 1.00 88.00 162 MET A CA 1
ATOM 1297 C C . MET A 1 162 ? -8.689 -9.178 -11.839 1.00 88.00 162 MET A C 1
ATOM 1299 O O . MET A 1 162 ? -7.931 -9.558 -12.732 1.00 88.00 162 MET A O 1
ATOM 1303 N N . THR A 1 163 ? -8.959 -9.922 -10.760 1.00 84.94 163 THR A N 1
ATOM 1304 C CA . THR A 1 163 ? -8.422 -11.278 -10.543 1.00 84.94 163 THR A CA 1
ATOM 1305 C C . THR A 1 163 ? -9.179 -12.364 -11.315 1.00 84.94 163 THR A C 1
ATOM 1307 O O . THR A 1 163 ? -8.674 -13.484 -11.444 1.00 84.94 163 THR A O 1
ATOM 1310 N N . LYS A 1 164 ? -10.370 -12.057 -11.854 1.00 77.00 164 LYS A N 1
ATOM 1311 C CA . LYS A 1 164 ? -11.127 -12.988 -12.695 1.00 77.00 164 LYS A CA 1
ATOM 1312 C C . LYS A 1 164 ? -10.469 -13.063 -14.067 1.00 77.00 164 LYS A C 1
ATOM 1314 O O . LYS A 1 164 ? -10.551 -12.141 -14.871 1.00 77.00 164 LYS A O 1
ATOM 1319 N N . VAL A 1 165 ? -9.826 -14.190 -14.348 1.00 62.22 165 VAL A N 1
ATOM 1320 C CA . VAL A 1 165 ? -9.358 -14.499 -15.699 1.00 62.22 165 VAL A CA 1
ATOM 1321 C C . VAL A 1 165 ? -10.576 -14.959 -16.496 1.00 62.22 165 VAL A C 1
ATOM 1323 O O . VAL A 1 165 ? -11.131 -16.016 -16.206 1.00 62.22 165 VAL A O 1
ATOM 1326 N N . SER A 1 166 ? -11.022 -14.161 -17.468 1.00 53.75 166 SER A N 1
ATOM 1327 C CA . SER A 1 166 ? -12.086 -14.578 -18.386 1.00 53.75 166 SER A CA 1
ATOM 1328 C C . SER A 1 166 ? -11.579 -15.774 -19.200 1.00 53.75 166 SER A C 1
ATOM 1330 O O . SER A 1 166 ? -10.635 -15.634 -19.979 1.00 53.75 166 SER A O 1
ATOM 1332 N N . GLY A 1 167 ? -12.136 -16.963 -18.955 1.00 55.50 167 GLY A N 1
ATOM 1333 C CA . GLY A 1 167 ? -11.754 -18.197 -19.647 1.00 55.50 167 GLY A CA 1
ATOM 1334 C C . GLY A 1 167 ? -11.515 -19.403 -18.739 1.00 55.50 167 GLY A C 1
ATOM 1335 O O . GLY A 1 167 ? -10.398 -19.925 -18.699 1.00 55.50 167 GLY A O 1
ATOM 1336 N N . ARG A 1 168 ? -12.563 -19.855 -18.045 1.00 39.03 168 ARG A N 1
ATOM 1337 C CA . ARG A 1 168 ? -12.916 -21.270 -17.841 1.00 39.03 168 ARG A CA 1
ATOM 1338 C C . ARG A 1 168 ? -14.348 -21.374 -17.342 1.00 39.03 168 ARG A C 1
ATOM 1340 O O . ARG A 1 168 ? -14.705 -20.555 -16.470 1.00 39.03 168 ARG A O 1
#

pLDDT: mean 71.63, std 25.23, range [22.17, 96.81]